Protein AF-H1BAK1-F1 (afdb_monomer)

pLDDT: mean 85.56, std 11.43, range [41.5, 94.56]

Secondary structure (DSSP, 8-state):
------GGGSSEE-HHHHHHHHGGG--HHHHHHHHHHHHH-B-TTS-BSS-TTTS---SS--EEHHHHHHHHT--SGGG-

Solvent-accessible surface area (backbone atoms only — not comparable to full-atom values): 4930 Å² total; per-residue (Å²): 130,83,79,79,71,51,54,76,74,39,73,52,28,39,45,66,37,44,24,63,74,59,32,92,83,36,47,70,70,54,26,48,48,52,47,52,50,51,57,69,33,55,46,98,86,69,46,55,68,46,54,71,87,78,48,77,97,53,104,63,78,62,41,53,33,66,62,53,25,65,75,71,71,49,69,63,75,84,70,110

Sequence (80 aa):
MQEKRSPLECPFLDYKGIMYVLGDVCKKSQAYKIIHDLLNEKDANGDLLIDPKRMPNIGKLIVPTDIFCKRFGIDRDRYK

Structure (mmCIF, N/CA/C/O backbone):
data_AF-H1BAK1-F1
#
_entry.id   AF-H1BAK1-F1
#
loop_
_atom_site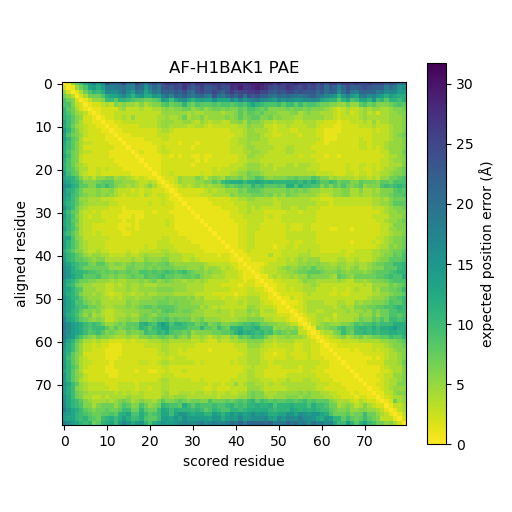.group_PDB
_atom_site.id
_atom_site.type_symbol
_atom_site.label_atom_id
_atom_site.label_alt_id
_atom_site.label_comp_id
_atom_site.label_asym_id
_atom_site.label_entity_id
_atom_site.label_seq_id
_atom_site.pdbx_PDB_ins_code
_atom_site.Cartn_x
_atom_site.Cartn_y
_atom_site.Cartn_z
_atom_site.occupancy
_atom_site.B_iso_or_equiv
_atom_site.auth_seq_id
_atom_site.auth_comp_id
_atom_site.auth_asym_id
_atom_site.auth_atom_id
_atom_site.pdbx_PDB_model_num
ATOM 1 N N . MET A 1 1 ? -27.550 12.193 -1.018 1.00 41.50 1 MET A N 1
ATOM 2 C CA . MET A 1 1 ? -26.545 11.397 -0.281 1.00 41.50 1 MET A CA 1
ATOM 3 C C . MET A 1 1 ? -25.326 11.311 -1.182 1.00 41.50 1 MET A C 1
ATOM 5 O O . MET A 1 1 ? -25.508 10.926 -2.325 1.00 41.50 1 MET A O 1
ATOM 9 N N . GLN A 1 2 ? -24.144 11.773 -0.761 1.00 44.44 2 GLN A N 1
ATOM 10 C CA . GLN A 1 2 ? -22.937 11.591 -1.577 1.00 44.44 2 GLN A CA 1
ATOM 11 C C . GLN A 1 2 ? -22.662 10.088 -1.646 1.00 44.44 2 GLN A C 1
ATOM 13 O O . GLN A 1 2 ? -22.412 9.475 -0.607 1.00 44.44 2 GLN A O 1
ATOM 18 N N . GLU A 1 3 ? -22.774 9.494 -2.834 1.00 50.41 3 GLU A N 1
ATOM 19 C CA . GLU A 1 3 ? -22.271 8.146 -3.089 1.00 50.41 3 GLU A CA 1
ATOM 20 C C . GLU A 1 3 ? -20.817 8.112 -2.616 1.00 50.41 3 GLU A C 1
ATOM 22 O O . GLU A 1 3 ? -19.964 8.851 -3.117 1.00 50.41 3 GLU A O 1
ATOM 27 N N . LYS A 1 4 ? -20.544 7.326 -1.569 1.00 58.62 4 LYS A N 1
ATOM 28 C CA . LYS A 1 4 ? -19.177 7.082 -1.116 1.00 58.62 4 LYS A CA 1
ATOM 29 C C . LYS A 1 4 ? -18.507 6.263 -2.212 1.00 58.62 4 LYS A C 1
ATOM 31 O O . LYS A 1 4 ? -18.580 5.040 -2.172 1.00 58.62 4 LYS A O 1
ATOM 36 N N . ARG A 1 5 ? -17.888 6.942 -3.183 1.00 66.50 5 ARG A N 1
ATOM 37 C CA . ARG A 1 5 ? -16.973 6.298 -4.126 1.00 66.50 5 ARG A CA 1
ATOM 38 C C . ARG A 1 5 ? -15.977 5.474 -3.328 1.00 66.50 5 ARG A C 1
ATOM 40 O O . ARG A 1 5 ? -15.431 5.958 -2.328 1.00 66.50 5 ARG A O 1
ATOM 47 N N . SER A 1 6 ? -15.802 4.223 -3.728 1.00 79.94 6 SER A N 1
ATOM 48 C CA . SER A 1 6 ? -14.861 3.333 -3.071 1.00 79.94 6 SER A CA 1
ATOM 49 C C . SER A 1 6 ? -13.472 3.965 -3.179 1.00 79.94 6 SER A C 1
ATOM 51 O O . SER A 1 6 ? -13.093 4.417 -4.261 1.00 79.94 6 SER A O 1
ATOM 53 N N . PRO A 1 7 ? -12.659 3.994 -2.110 1.00 81.94 7 PRO A N 1
ATOM 54 C CA . PRO A 1 7 ? -11.269 4.432 -2.212 1.00 81.94 7 PRO A CA 1
ATOM 55 C C . PRO A 1 7 ? -10.485 3.664 -3.284 1.00 81.94 7 PRO A C 1
ATOM 57 O O . PRO A 1 7 ? -9.518 4.190 -3.823 1.00 81.94 7 PRO A O 1
ATOM 60 N N . LEU A 1 8 ? -10.932 2.454 -3.637 1.00 85.94 8 LEU A N 1
ATOM 61 C CA . LEU A 1 8 ? -10.361 1.642 -4.710 1.00 85.94 8 LEU A CA 1
ATOM 62 C C . LEU A 1 8 ? -10.615 2.206 -6.119 1.00 85.94 8 LEU A C 1
ATOM 64 O O . LEU A 1 8 ? -9.908 1.846 -7.060 1.00 85.94 8 LEU A O 1
ATOM 68 N N . GLU A 1 9 ? -11.570 3.115 -6.297 1.00 85.00 9 GLU A N 1
ATOM 69 C CA . GLU A 1 9 ? -11.757 3.836 -7.561 1.00 85.00 9 GLU A CA 1
ATOM 70 C C . GLU A 1 9 ? -10.673 4.907 -7.760 1.00 85.00 9 GLU A C 1
ATOM 72 O O . GLU A 1 9 ? -10.321 5.231 -8.896 1.00 85.00 9 GLU A O 1
ATOM 77 N N . CYS A 1 10 ? -10.071 5.410 -6.676 1.00 86.94 10 CYS A N 1
ATOM 78 C CA . CYS A 1 10 ? -8.978 6.374 -6.752 1.00 86.94 10 CYS A CA 1
ATOM 79 C C . CYS A 1 10 ? -7.700 5.727 -7.318 1.00 86.94 10 CYS A C 1
ATOM 81 O O . CYS A 1 10 ? -7.417 4.561 -7.039 1.00 86.94 10 CYS A O 1
ATOM 83 N N . PRO A 1 11 ? -6.878 6.471 -8.081 1.00 89.12 11 PRO A N 1
ATOM 84 C CA . PRO A 1 11 ? -5.597 5.971 -8.591 1.00 89.12 11 PRO A CA 1
ATOM 85 C C . PRO A 1 11 ? -4.542 5.782 -7.491 1.00 89.12 11 PRO A C 1
ATOM 87 O O . PRO A 1 11 ? -3.634 4.969 -7.647 1.00 89.12 11 PRO A O 1
ATOM 90 N N . PHE A 1 12 ? -4.679 6.507 -6.379 1.00 91.88 12 PHE A N 1
ATOM 91 C CA . PHE A 1 12 ? -3.786 6.422 -5.231 1.00 91.88 12 PHE A CA 1
ATOM 92 C C . PHE A 1 12 ? -4.585 6.319 -3.933 1.00 91.88 12 PHE A C 1
ATOM 94 O O . PHE A 1 12 ? -5.645 6.937 -3.799 1.00 91.88 12 PHE A O 1
ATOM 101 N N . LEU A 1 13 ? -4.028 5.603 -2.960 1.00 92.38 13 LEU A N 1
ATOM 102 C CA . LEU A 1 13 ? -4.561 5.481 -1.609 1.00 92.38 13 LEU A CA 1
ATOM 103 C C . LEU A 1 13 ? -3.675 6.232 -0.621 1.00 92.38 13 LEU A C 1
ATOM 105 O O . LEU A 1 13 ? -2.456 6.070 -0.608 1.00 92.38 13 LEU A O 1
ATOM 109 N N . ASP A 1 14 ? -4.311 7.020 0.240 1.00 92.44 14 ASP A N 1
ATOM 110 C CA . ASP A 1 14 ? -3.704 7.510 1.472 1.00 92.44 14 ASP A CA 1
ATOM 111 C C . ASP A 1 14 ? -4.003 6.545 2.634 1.00 92.44 14 ASP A C 1
ATOM 113 O O . ASP A 1 14 ? -4.685 5.526 2.479 1.00 92.44 14 ASP A O 1
ATOM 117 N N . TYR A 1 15 ? -3.520 6.875 3.833 1.00 92.88 15 TYR A N 1
ATOM 118 C CA . TYR A 1 15 ? -3.758 6.039 5.011 1.00 92.88 15 TYR A CA 1
ATOM 119 C C . TYR A 1 15 ? -5.255 5.829 5.302 1.00 92.88 15 TYR A C 1
ATOM 121 O O . TYR A 1 15 ? -5.618 4.780 5.825 1.00 92.88 15 TYR A O 1
ATOM 129 N N . LYS A 1 16 ? -6.134 6.788 4.967 1.00 91.75 16 LYS A N 1
ATOM 130 C CA . LYS A 1 16 ? -7.582 6.648 5.183 1.00 91.75 16 LYS A CA 1
ATOM 131 C C . LYS A 1 16 ? -8.178 5.657 4.194 1.00 91.75 16 LYS A C 1
ATOM 133 O O . LYS A 1 16 ? -9.006 4.846 4.594 1.00 91.75 16 LYS A O 1
ATOM 138 N N . GLY A 1 17 ? -7.742 5.704 2.935 1.00 91.25 17 GLY A N 1
ATOM 139 C CA . GLY A 1 17 ? -8.129 4.736 1.914 1.00 91.25 17 GLY A CA 1
ATOM 140 C C . GLY A 1 17 ? -7.715 3.315 2.291 1.00 91.25 17 GLY A C 1
ATOM 141 O O . GLY A 1 17 ? -8.540 2.409 2.255 1.00 91.25 17 GLY A O 1
ATOM 142 N N . ILE A 1 18 ? -6.479 3.132 2.760 1.00 92.06 18 ILE A N 1
ATOM 143 C CA . ILE A 1 18 ? -5.991 1.827 3.234 1.00 92.06 18 ILE A CA 1
ATOM 144 C C . ILE A 1 18 ? -6.798 1.338 4.441 1.00 92.06 18 ILE A C 1
ATOM 146 O O . ILE A 1 18 ? -7.239 0.192 4.451 1.00 92.06 18 ILE A O 1
ATOM 150 N N . MET A 1 19 ? -7.037 2.199 5.436 1.00 93.44 19 MET A N 1
ATOM 151 C CA . MET A 1 19 ? -7.861 1.845 6.599 1.00 93.44 19 MET A CA 1
ATOM 152 C C . MET A 1 19 ? -9.289 1.468 6.201 1.00 93.44 19 MET A C 1
ATOM 154 O O . MET A 1 19 ? -9.852 0.540 6.764 1.00 93.44 19 MET A O 1
ATOM 158 N N . TYR A 1 20 ? -9.878 2.166 5.229 1.00 90.00 20 TYR A N 1
ATOM 159 C CA . TYR A 1 20 ? -11.212 1.835 4.736 1.00 90.00 20 TYR A CA 1
ATOM 160 C C . TYR A 1 20 ? -11.246 0.442 4.099 1.00 90.00 20 TYR A C 1
ATOM 162 O O . TYR A 1 20 ? -12.165 -0.327 4.358 1.00 90.00 20 TYR A O 1
ATOM 170 N N . VAL A 1 21 ? -10.238 0.113 3.288 1.00 89.06 21 VAL A N 1
ATOM 171 C CA . VAL A 1 21 ? -10.185 -1.162 2.562 1.00 89.06 21 VAL A CA 1
ATOM 172 C C . VAL A 1 21 ? -9.869 -2.335 3.489 1.00 89.06 21 VAL A C 1
ATOM 174 O O . VAL A 1 21 ? -10.468 -3.398 3.362 1.00 89.06 21 VAL A O 1
ATOM 177 N N . LEU A 1 22 ? -8.946 -2.147 4.433 1.00 89.25 22 LEU A N 1
ATOM 178 C CA . LEU A 1 22 ? -8.565 -3.186 5.390 1.00 89.25 22 LEU A CA 1
ATOM 179 C C . LEU A 1 22 ? -9.507 -3.260 6.602 1.00 89.25 22 LEU A C 1
ATOM 181 O O . LEU A 1 22 ? -9.428 -4.214 7.367 1.00 89.25 22 LEU A O 1
ATOM 185 N N . GLY A 1 23 ? -10.404 -2.289 6.779 1.00 86.00 23 GLY A N 1
ATOM 186 C CA . GLY A 1 23 ? -11.379 -2.252 7.867 1.00 86.00 23 GLY A CA 1
ATOM 187 C C . GLY A 1 23 ? -10.759 -2.043 9.254 1.00 86.00 23 GLY A C 1
ATOM 188 O O . GLY A 1 23 ? -9.615 -1.606 9.400 1.00 86.00 23 GLY A O 1
ATOM 189 N N . ASP A 1 24 ? -11.524 -2.381 10.297 1.00 81.88 24 ASP A N 1
ATOM 190 C CA . ASP A 1 24 ? -11.185 -2.110 11.707 1.00 81.88 24 ASP A CA 1
ATOM 191 C C . ASP A 1 24 ? -9.888 -2.776 12.199 1.00 81.88 24 ASP A C 1
ATOM 193 O O . ASP A 1 24 ? -9.321 -2.370 13.218 1.00 81.88 24 ASP A O 1
ATOM 197 N N . VAL A 1 25 ? -9.374 -3.774 11.473 1.00 83.31 25 VAL A N 1
ATOM 198 C CA . VAL A 1 25 ? -8.094 -4.419 11.804 1.00 83.31 25 VAL A CA 1
ATOM 199 C C . VAL A 1 25 ? -6.883 -3.549 11.467 1.00 83.31 25 VAL A C 1
ATOM 201 O O . VAL A 1 25 ? -5.805 -3.779 12.017 1.00 83.31 25 VAL A O 1
ATOM 204 N N . CYS A 1 26 ? -7.040 -2.542 10.602 1.00 89.88 26 CYS A N 1
ATOM 205 C CA . CYS A 1 26 ? -5.966 -1.644 10.203 1.00 89.88 26 CYS A CA 1
ATOM 206 C C . CYS A 1 26 ? -6.106 -0.281 10.883 1.00 89.88 26 CYS A C 1
ATOM 208 O O . CYS A 1 26 ? -6.896 0.576 10.489 1.00 89.88 26 CYS A O 1
ATOM 210 N N . LYS A 1 27 ? -5.264 -0.033 11.885 1.00 92.81 27 LYS A N 1
ATOM 211 C CA . LYS A 1 27 ? -5.144 1.277 12.534 1.00 92.81 27 LYS A CA 1
ATOM 212 C C . LYS A 1 27 ? -4.274 2.222 11.705 1.00 92.81 27 LYS A C 1
ATOM 214 O O . LYS A 1 27 ? -3.475 1.801 10.871 1.00 92.81 27 LYS A O 1
ATOM 219 N N . LYS A 1 28 ? -4.349 3.521 12.011 1.00 92.75 28 LYS A N 1
ATOM 220 C CA . LYS A 1 28 ? -3.556 4.573 11.349 1.00 92.75 28 LYS A CA 1
ATOM 221 C C . LYS A 1 28 ? -2.058 4.245 11.282 1.00 92.75 28 LYS A C 1
ATOM 223 O O . LYS A 1 28 ? -1.451 4.413 10.232 1.00 92.75 28 LYS A O 1
ATOM 228 N N . SER A 1 29 ? -1.464 3.758 12.372 1.00 93.19 29 SER A N 1
ATOM 229 C CA . SER A 1 29 ? -0.040 3.390 12.409 1.00 93.19 29 SER A CA 1
ATOM 230 C C . SER A 1 29 ? 0.297 2.229 11.469 1.00 93.19 29 SER A C 1
ATOM 232 O O . SER A 1 29 ? 1.326 2.273 10.802 1.00 93.19 29 SER A O 1
ATOM 234 N N . GLN A 1 30 ? -0.578 1.225 11.369 1.00 93.88 30 GLN A N 1
ATOM 235 C CA . GLN A 1 30 ? -0.415 0.110 10.433 1.00 93.88 30 GLN A CA 1
ATOM 236 C C . GLN A 1 30 ? -0.563 0.580 8.987 1.00 93.88 30 GLN A C 1
ATOM 238 O O . GLN A 1 30 ? 0.245 0.193 8.154 1.00 93.88 30 GLN A O 1
ATOM 243 N N . ALA A 1 31 ? -1.515 1.470 8.696 1.00 94.12 31 ALA A N 1
ATOM 244 C CA . ALA A 1 31 ? -1.673 2.033 7.358 1.00 94.12 31 ALA A CA 1
ATOM 245 C C . ALA A 1 31 ? -0.418 2.799 6.905 1.00 94.12 31 ALA A C 1
ATOM 247 O O . ALA A 1 31 ? 0.053 2.593 5.791 1.00 94.12 31 ALA A O 1
ATOM 248 N N . TYR A 1 32 ? 0.180 3.624 7.775 1.00 94.19 32 TYR A N 1
ATOM 249 C CA . TYR A 1 32 ? 1.462 4.269 7.460 1.00 94.19 32 TYR A CA 1
ATOM 250 C C . TYR A 1 32 ? 2.596 3.267 7.293 1.00 94.19 32 TYR A C 1
ATOM 252 O O . TYR A 1 32 ? 3.403 3.428 6.382 1.00 94.19 32 TYR A O 1
ATOM 260 N N . LYS A 1 33 ? 2.648 2.225 8.130 1.00 94.56 33 LYS A N 1
ATOM 261 C CA . LYS A 1 33 ? 3.639 1.160 7.977 1.00 94.56 33 LYS A CA 1
ATOM 262 C C . LYS A 1 33 ? 3.515 0.486 6.609 1.00 94.56 33 LYS A C 1
ATOM 264 O O . LYS A 1 33 ? 4.511 0.384 5.917 1.00 94.56 33 LYS A O 1
ATOM 269 N N . ILE A 1 34 ? 2.300 0.146 6.178 1.00 93.94 34 ILE A N 1
ATOM 270 C CA . ILE A 1 34 ? 2.034 -0.422 4.848 1.00 93.94 34 ILE A CA 1
ATOM 271 C C . ILE A 1 34 ? 2.498 0.525 3.738 1.00 93.94 34 ILE A C 1
ATOM 273 O O . ILE A 1 34 ? 3.129 0.078 2.787 1.00 93.94 34 ILE A O 1
ATOM 277 N N 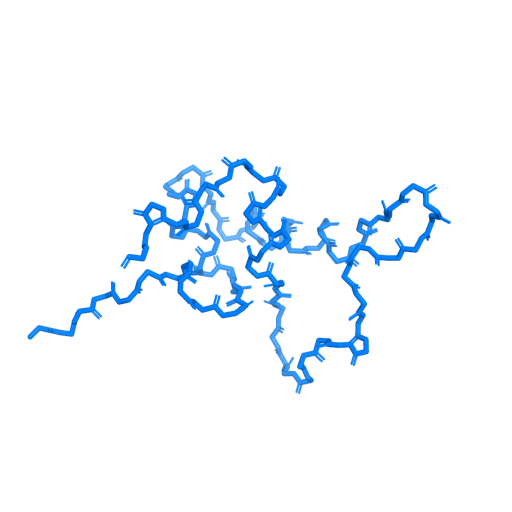. ILE A 1 35 ? 2.221 1.829 3.857 1.00 93.69 35 ILE A N 1
ATOM 278 C CA . ILE A 1 35 ? 2.687 2.816 2.872 1.00 93.69 35 ILE A CA 1
ATOM 279 C C . ILE A 1 35 ? 4.217 2.826 2.804 1.00 93.69 35 ILE A C 1
ATOM 281 O O . ILE A 1 35 ? 4.778 2.749 1.716 1.00 93.69 35 ILE A O 1
ATOM 285 N N . HIS A 1 36 ? 4.897 2.895 3.948 1.00 94.06 36 HIS A N 1
ATOM 286 C CA . HIS A 1 36 ? 6.357 2.879 3.985 1.00 94.06 36 HIS A CA 1
ATOM 287 C C . HIS A 1 36 ? 6.939 1.566 3.463 1.00 94.06 36 HIS A C 1
ATOM 289 O O . HIS A 1 36 ? 7.913 1.610 2.717 1.00 94.06 36 HIS A O 1
ATOM 295 N N . ASP A 1 37 ? 6.347 0.427 3.813 1.00 94.06 37 ASP A N 1
ATOM 296 C CA . ASP A 1 37 ? 6.785 -0.883 3.341 1.00 94.06 37 ASP A CA 1
ATOM 297 C C . ASP A 1 37 ? 6.676 -0.944 1.811 1.00 94.06 37 ASP A C 1
ATOM 299 O O . ASP A 1 37 ? 7.661 -1.250 1.153 1.00 94.06 37 ASP A O 1
ATOM 303 N N . LEU A 1 38 ? 5.542 -0.533 1.230 1.00 92.94 38 LEU A N 1
ATOM 304 C CA . LEU A 1 38 ? 5.339 -0.507 -0.224 1.00 92.94 38 LEU A CA 1
ATOM 305 C C . LEU A 1 38 ? 6.272 0.472 -0.953 1.00 92.94 38 LEU A C 1
ATOM 307 O O . LEU A 1 38 ? 6.747 0.167 -2.043 1.00 92.94 38 LEU A O 1
ATOM 311 N N . LEU A 1 39 ? 6.537 1.646 -0.372 1.00 90.88 39 LEU A N 1
ATOM 312 C CA . LEU A 1 39 ? 7.439 2.644 -0.961 1.00 90.88 39 LEU A CA 1
ATOM 313 C C . LEU A 1 39 ? 8.911 2.208 -0.938 1.00 90.88 39 LEU A C 1
ATOM 315 O O . LEU A 1 39 ? 9.698 2.716 -1.732 1.00 90.88 39 LEU A O 1
ATOM 319 N N . ASN A 1 40 ? 9.287 1.304 -0.030 1.00 92.62 40 ASN A N 1
ATOM 320 C CA . ASN A 1 40 ? 10.646 0.767 0.080 1.00 92.62 40 ASN A CA 1
ATOM 321 C C . ASN A 1 40 ? 10.781 -0.656 -0.487 1.00 92.62 40 ASN A C 1
ATOM 323 O O . ASN A 1 40 ? 11.897 -1.174 -0.569 1.00 92.62 40 ASN A O 1
ATOM 327 N N . GLU A 1 41 ? 9.670 -1.298 -0.854 1.00 93.25 41 GLU A N 1
ATOM 328 C CA . GLU A 1 41 ? 9.658 -2.631 -1.444 1.00 93.25 41 GLU A CA 1
ATOM 329 C C . GLU A 1 41 ? 10.357 -2.597 -2.803 1.00 93.25 41 GLU A C 1
ATOM 331 O O . GLU A 1 41 ? 10.165 -1.678 -3.604 1.00 93.25 41 GLU A O 1
ATOM 336 N N . LYS A 1 42 ? 11.188 -3.608 -3.050 1.00 92.25 42 LYS A N 1
ATOM 337 C CA . LYS A 1 42 ? 11.910 -3.781 -4.305 1.00 92.25 42 LYS A CA 1
ATOM 338 C C . LYS A 1 42 ? 11.382 -4.991 -5.054 1.00 92.25 42 LYS A C 1
ATOM 340 O O . LYS A 1 42 ? 10.988 -5.979 -4.435 1.00 92.25 42 LYS A O 1
ATOM 345 N N . ASP A 1 43 ? 11.379 -4.905 -6.374 1.00 87.69 43 ASP A N 1
ATOM 346 C CA . ASP A 1 43 ? 11.069 -6.026 -7.244 1.00 87.69 43 ASP A CA 1
ATOM 347 C C . ASP A 1 43 ? 12.239 -7.030 -7.312 1.00 87.69 43 ASP A C 1
ATOM 349 O O . ASP A 1 43 ? 13.280 -6.871 -6.667 1.00 87.69 43 ASP A O 1
ATOM 353 N N . ALA A 1 44 ? 12.070 -8.089 -8.107 1.00 89.25 44 ALA A N 1
ATOM 354 C CA . ALA A 1 44 ? 13.087 -9.125 -8.285 1.00 89.25 44 ALA A CA 1
ATOM 355 C C . ALA A 1 44 ? 14.392 -8.613 -8.929 1.00 89.25 44 ALA A C 1
ATOM 357 O O . ALA A 1 44 ? 15.425 -9.268 -8.804 1.00 89.25 44 ALA A O 1
ATOM 358 N N . ASN A 1 45 ? 14.353 -7.456 -9.594 1.00 90.56 45 ASN A N 1
ATOM 359 C CA . ASN A 1 45 ? 15.508 -6.820 -10.223 1.00 90.56 45 ASN A CA 1
ATOM 360 C C . ASN A 1 45 ? 16.237 -5.869 -9.259 1.00 90.56 45 ASN A C 1
ATOM 362 O O . ASN A 1 45 ? 17.323 -5.383 -9.571 1.00 90.56 45 ASN A O 1
ATOM 366 N N . GLY A 1 46 ? 15.676 -5.633 -8.069 1.00 89.00 46 GLY A N 1
ATOM 367 C CA . GLY A 1 46 ? 16.212 -4.705 -7.077 1.00 89.00 46 GLY A CA 1
ATOM 368 C C . GLY A 1 46 ? 15.756 -3.257 -7.273 1.00 89.00 46 GLY A C 1
ATOM 369 O O . GLY A 1 46 ? 16.227 -2.382 -6.533 1.00 89.00 46 GLY A O 1
ATOM 370 N N . ASP A 1 47 ? 14.838 -3.010 -8.209 1.00 90.38 47 ASP A N 1
ATOM 371 C CA . ASP A 1 47 ? 14.228 -1.706 -8.455 1.00 90.38 47 ASP A CA 1
ATOM 372 C C . ASP A 1 47 ? 13.068 -1.465 -7.489 1.00 90.38 47 ASP A C 1
ATOM 374 O O . ASP A 1 47 ? 12.401 -2.402 -7.057 1.00 90.38 47 ASP A O 1
ATOM 378 N N . LEU A 1 48 ? 12.812 -0.206 -7.121 1.00 90.06 48 LEU A N 1
ATOM 379 C CA . LEU A 1 48 ? 11.671 0.119 -6.262 1.00 90.06 48 LEU A CA 1
ATOM 380 C C . LEU A 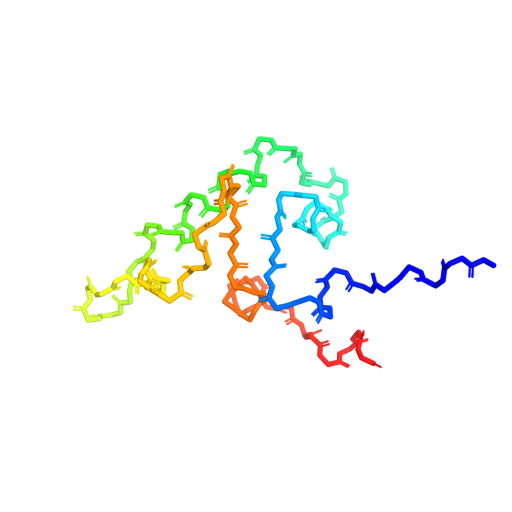1 48 ? 10.361 -0.233 -6.969 1.00 90.06 48 LEU A C 1
ATOM 382 O O . LEU A 1 48 ? 10.119 0.192 -8.098 1.00 90.06 48 LEU A O 1
ATOM 386 N N . LEU A 1 49 ? 9.488 -0.945 -6.258 1.00 90.38 49 LEU A N 1
ATOM 387 C CA . LEU A 1 49 ? 8.167 -1.330 -6.747 1.00 90.38 49 LEU A CA 1
ATOM 388 C C . LEU A 1 49 ? 7.327 -0.099 -7.120 1.00 90.38 49 LEU A C 1
ATOM 390 O O . LEU A 1 49 ? 6.580 -0.118 -8.097 1.00 90.38 49 LEU A O 1
ATOM 394 N N . ILE A 1 50 ? 7.468 0.979 -6.344 1.00 90.69 50 ILE A N 1
ATOM 395 C CA . ILE A 1 50 ? 6.875 2.286 -6.617 1.00 90.69 50 ILE A CA 1
ATOM 396 C C . ILE A 1 50 ? 7.995 3.248 -7.009 1.00 90.69 50 ILE A C 1
ATOM 398 O O . ILE A 1 50 ? 8.797 3.640 -6.165 1.00 90.69 50 ILE A O 1
ATOM 402 N N . ASP A 1 51 ? 8.018 3.677 -8.272 1.00 87.38 51 ASP A N 1
ATOM 403 C CA . ASP A 1 51 ? 8.951 4.707 -8.738 1.00 87.38 51 ASP A CA 1
ATOM 404 C C . ASP A 1 51 ? 8.567 6.085 -8.154 1.00 87.38 51 ASP A C 1
ATOM 406 O O . ASP A 1 51 ? 7.526 6.641 -8.534 1.00 87.38 51 ASP A O 1
ATOM 410 N N . PRO A 1 52 ? 9.402 6.695 -7.287 1.00 83.69 52 PRO A N 1
ATOM 411 C CA . PRO A 1 52 ? 9.116 8.000 -6.696 1.00 83.69 52 PRO A CA 1
ATOM 412 C C . PRO A 1 52 ? 8.957 9.116 -7.735 1.00 83.69 52 PRO A C 1
ATOM 414 O O . PRO A 1 52 ? 8.262 10.092 -7.471 1.00 83.69 52 PRO A O 1
ATOM 417 N N . LYS A 1 53 ? 9.560 8.989 -8.927 1.00 85.31 53 LYS A N 1
ATOM 418 C CA . LYS A 1 53 ? 9.437 9.987 -10.006 1.00 85.31 53 LYS A CA 1
ATOM 419 C C . LYS A 1 53 ? 8.056 9.987 -10.658 1.00 85.31 53 LYS A C 1
ATOM 421 O O . LYS A 1 53 ? 7.664 10.989 -11.250 1.00 85.31 53 LYS A O 1
ATOM 426 N N . ARG A 1 54 ? 7.333 8.867 -10.574 1.00 84.50 54 ARG A N 1
ATOM 427 C CA . ARG A 1 54 ? 5.959 8.717 -11.085 1.00 84.50 54 ARG A CA 1
ATOM 428 C C . ARG A 1 54 ? 4.909 9.072 -10.039 1.00 84.50 54 ARG A C 1
ATOM 430 O O . ARG A 1 54 ? 3.730 9.187 -10.372 1.00 84.50 54 ARG A O 1
ATOM 437 N N . MET A 1 55 ? 5.328 9.240 -8.788 1.00 87.06 55 MET A N 1
ATOM 438 C CA . MET A 1 55 ? 4.447 9.645 -7.708 1.00 87.06 55 MET A CA 1
ATOM 439 C C . MET A 1 55 ? 4.151 11.143 -7.806 1.00 87.06 55 MET A C 1
ATOM 441 O O . MET A 1 55 ? 5.053 11.942 -8.066 1.00 87.06 55 MET A O 1
ATOM 445 N N . PRO A 1 56 ? 2.893 11.558 -7.595 1.00 83.44 56 PRO A N 1
ATOM 446 C CA . PRO A 1 56 ? 2.564 12.972 -7.579 1.00 83.44 56 PRO A CA 1
ATOM 447 C C . PRO A 1 56 ? 3.298 13.650 -6.417 1.00 83.44 56 PRO A C 1
ATOM 449 O O . PRO A 1 56 ? 3.299 13.150 -5.291 1.00 83.44 56 PRO A O 1
ATOM 452 N N . ASN A 1 57 ? 3.900 14.811 -6.685 1.00 80.50 57 ASN A N 1
ATOM 453 C CA . ASN A 1 57 ? 4.580 15.610 -5.669 1.00 80.50 57 ASN A CA 1
ATOM 454 C C . ASN A 1 57 ? 3.555 16.339 -4.788 1.00 80.50 57 ASN A C 1
ATOM 456 O O . ASN A 1 57 ? 3.321 17.541 -4.911 1.00 80.50 57 ASN A O 1
ATOM 460 N N . ILE A 1 58 ? 2.889 15.572 -3.935 1.00 76.44 58 ILE A N 1
ATOM 461 C CA . ILE A 1 58 ? 1.975 16.066 -2.917 1.00 76.44 58 ILE A CA 1
ATOM 462 C C . ILE A 1 58 ? 2.624 15.832 -1.556 1.00 76.44 58 ILE A C 1
ATOM 464 O O . ILE A 1 58 ? 3.236 14.794 -1.330 1.00 76.44 58 ILE A O 1
ATOM 468 N N . GLY A 1 59 ? 2.483 16.771 -0.618 1.00 79.38 59 GLY A N 1
ATOM 469 C CA . GLY A 1 59 ? 3.022 16.658 0.750 1.00 79.38 59 GLY A CA 1
ATOM 470 C C . GLY A 1 59 ? 2.329 15.592 1.616 1.00 79.38 59 GLY A C 1
ATOM 471 O O . GLY A 1 59 ? 2.111 15.806 2.806 1.00 79.38 59 GLY A O 1
ATOM 472 N N . LYS A 1 60 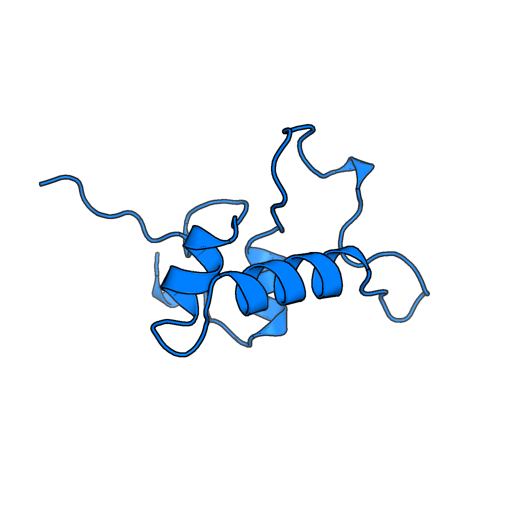? 1.893 14.479 1.017 1.00 85.25 60 LYS A N 1
ATOM 473 C CA . LYS A 1 60 ? 1.165 13.378 1.642 1.00 85.25 60 LYS A CA 1
ATOM 474 C C . LYS A 1 60 ? 1.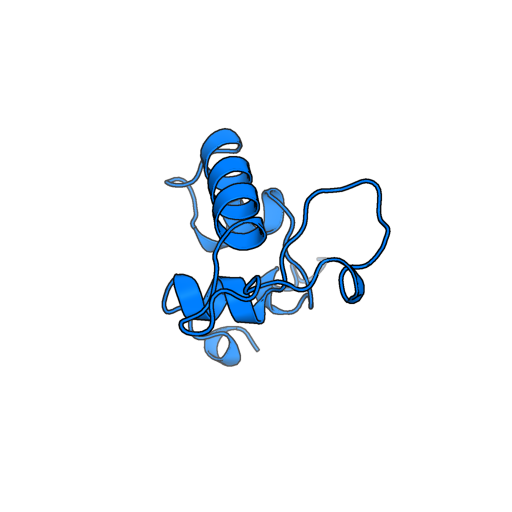747 12.048 1.182 1.00 85.25 60 LYS A C 1
ATOM 476 O O . LYS A 1 60 ? 2.006 11.851 0.001 1.00 85.25 60 LYS A O 1
ATOM 481 N N . LEU A 1 61 ? 1.867 11.120 2.126 1.00 89.81 61 LEU A N 1
ATOM 482 C CA . LEU A 1 61 ? 2.218 9.735 1.841 1.00 89.81 61 LEU A 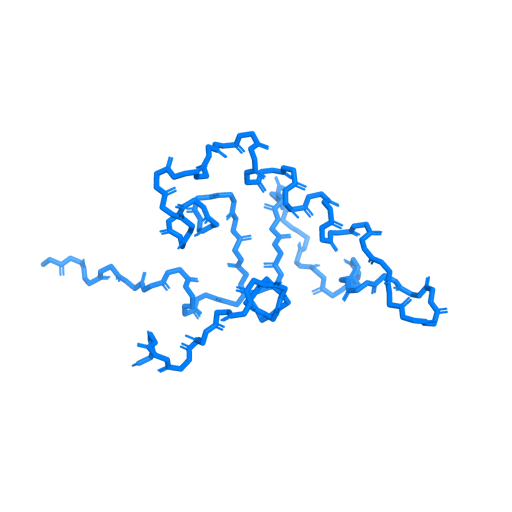CA 1
ATOM 483 C C . LEU A 1 61 ? 1.016 9.019 1.231 1.00 89.81 61 LEU A C 1
ATOM 485 O O . LEU A 1 61 ? -0.029 8.884 1.875 1.00 89.81 61 LEU A O 1
ATOM 489 N N . ILE A 1 62 ? 1.188 8.585 -0.010 1.00 92.69 62 ILE A N 1
ATOM 490 C CA . ILE A 1 62 ? 0.209 7.823 -0.775 1.00 92.69 62 ILE A CA 1
ATOM 491 C C . ILE A 1 62 ? 0.913 6.677 -1.499 1.00 92.69 62 ILE A C 1
ATOM 493 O O . ILE A 1 62 ? 2.132 6.704 -1.660 1.00 92.69 62 ILE A O 1
ATOM 497 N N . VAL A 1 63 ? 0.147 5.688 -1.946 1.00 93.00 63 VAL A N 1
ATOM 498 C CA . VAL A 1 63 ? 0.632 4.578 -2.778 1.00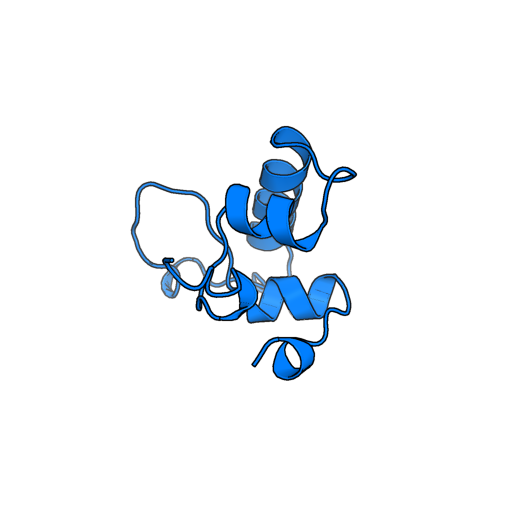 93.00 63 VAL A CA 1
ATOM 499 C C . VAL A 1 63 ? -0.308 4.353 -3.960 1.00 93.00 63 VAL A C 1
ATOM 501 O O . VAL A 1 63 ? -1.502 4.634 -3.829 1.00 93.00 63 VAL A O 1
ATOM 504 N N . PRO A 1 64 ? 0.182 3.848 -5.104 1.00 93.50 64 PRO A N 1
ATOM 505 C CA . PRO A 1 64 ? -0.679 3.436 -6.206 1.00 93.50 64 PRO A CA 1
ATOM 506 C C . PRO A 1 64 ? -1.656 2.340 -5.762 1.00 93.50 64 PRO A C 1
ATOM 508 O O . PRO A 1 64 ? -1.273 1.360 -5.114 1.00 93.50 64 PRO A O 1
ATOM 511 N N . THR A 1 65 ? -2.938 2.529 -6.075 1.00 92.38 65 THR A N 1
ATOM 512 C CA . THR A 1 65 ? -4.016 1.629 -5.636 1.00 92.38 65 THR A CA 1
ATOM 513 C C . THR A 1 65 ? -3.848 0.222 -6.197 1.00 92.38 65 THR A C 1
ATOM 515 O O . THR A 1 65 ? -4.133 -0.753 -5.512 1.00 92.38 65 THR A O 1
ATOM 518 N N . ASP A 1 66 ? -3.378 0.104 -7.434 1.00 90.62 66 ASP A N 1
ATOM 519 C CA . ASP A 1 66 ? -3.091 -1.157 -8.118 1.00 90.62 66 ASP A CA 1
ATOM 520 C C . ASP A 1 66 ? -1.995 -1.968 -7.415 1.00 90.62 66 ASP A C 1
ATOM 522 O O . ASP A 1 66 ? -2.179 -3.161 -7.169 1.00 90.62 66 ASP A O 1
ATOM 526 N N . ILE A 1 67 ? -0.897 -1.318 -7.022 1.00 91.62 67 ILE A N 1
ATOM 527 C CA . ILE A 1 67 ? 0.200 -1.953 -6.281 1.00 91.62 67 ILE A CA 1
ATOM 528 C C . ILE A 1 67 ? -0.292 -2.435 -4.917 1.00 91.62 67 ILE A C 1
ATOM 530 O O . ILE A 1 67 ? -0.046 -3.582 -4.538 1.00 91.62 67 ILE A O 1
ATOM 534 N N . PHE A 1 68 ? -1.049 -1.595 -4.209 1.00 93.38 68 PHE A N 1
ATOM 535 C CA . PHE A 1 68 ? -1.674 -1.984 -2.950 1.00 93.38 68 PHE A CA 1
ATOM 536 C C . PHE A 1 68 ? -2.620 -3.183 -3.131 1.00 93.38 68 PHE A C 1
ATOM 538 O O . PHE A 1 68 ? -2.491 -4.181 -2.423 1.00 93.38 68 PHE A O 1
ATOM 545 N N . CYS A 1 69 ? -3.531 -3.139 -4.106 1.00 91.56 69 CYS A N 1
ATOM 546 C CA . CYS A 1 69 ? -4.478 -4.229 -4.345 1.00 91.56 69 CYS A CA 1
ATOM 547 C C . CYS A 1 69 ? -3.762 -5.541 -4.670 1.00 91.56 69 CYS A C 1
ATOM 549 O O . CYS A 1 69 ? -4.089 -6.577 -4.094 1.00 91.56 69 CYS A O 1
ATOM 551 N N . LYS A 1 70 ? -2.733 -5.493 -5.525 1.00 90.50 70 LYS A N 1
ATOM 552 C CA . LYS A 1 70 ? -1.919 -6.661 -5.874 1.00 90.50 70 LYS A CA 1
ATOM 553 C C . LYS A 1 70 ? -1.223 -7.258 -4.649 1.00 90.50 70 LYS A C 1
ATOM 555 O O . LYS A 1 70 ? -1.217 -8.476 -4.497 1.00 90.50 70 LYS A O 1
ATOM 560 N N . ARG A 1 71 ? -0.679 -6.418 -3.759 1.00 89.69 71 ARG A N 1
ATOM 561 C CA . ARG A 1 71 ? -0.005 -6.858 -2.524 1.00 89.69 71 ARG A CA 1
ATOM 562 C C . ARG A 1 71 ? -0.944 -7.607 -1.576 1.00 89.69 71 ARG A C 1
ATOM 564 O O . ARG A 1 71 ? -0.523 -8.578 -0.956 1.00 89.69 71 ARG A O 1
ATOM 571 N N . PHE A 1 72 ? -2.192 -7.159 -1.461 1.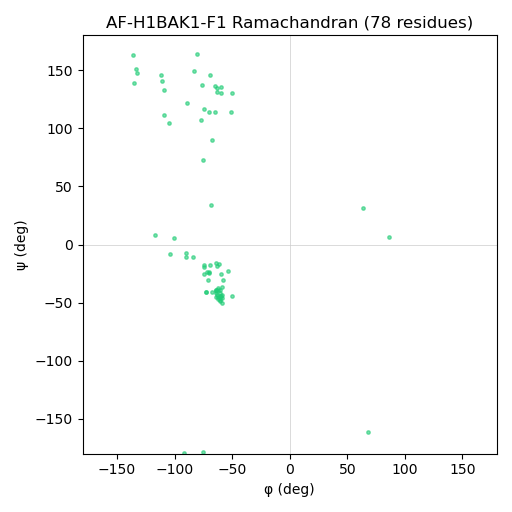00 89.50 72 PHE A N 1
ATOM 572 C CA . PHE A 1 72 ? -3.175 -7.718 -0.525 1.00 89.50 72 PHE A CA 1
ATOM 573 C C . PHE A 1 72 ? -4.174 -8.689 -1.177 1.00 89.50 72 PHE A C 1
ATOM 575 O O . PHE A 1 72 ? -5.102 -9.137 -0.509 1.00 89.50 72 PHE A O 1
ATOM 582 N N . GLY A 1 73 ? -3.999 -9.027 -2.461 1.00 88.44 73 GLY A N 1
ATOM 583 C CA . GLY A 1 73 ? -4.901 -9.928 -3.189 1.00 88.44 73 GLY A CA 1
ATOM 584 C C . GLY A 1 73 ? -6.325 -9.381 -3.337 1.00 88.44 73 GLY A C 1
ATOM 585 O O . GLY A 1 73 ? -7.286 -10.147 -3.328 1.00 88.44 73 GLY A O 1
ATOM 586 N N . ILE A 1 74 ? -6.470 -8.058 -3.423 1.00 87.50 74 ILE A N 1
ATOM 587 C CA . ILE A 1 74 ? -7.765 -7.379 -3.484 1.00 87.50 74 ILE A CA 1
ATOM 588 C C . ILE A 1 74 ? -8.195 -7.259 -4.940 1.00 87.50 74 ILE A C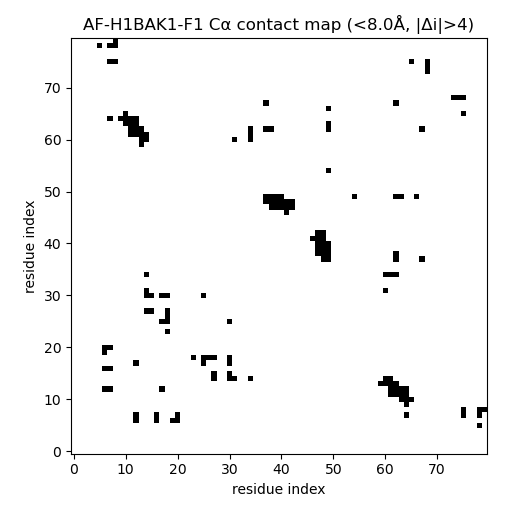 1
ATOM 590 O O . ILE A 1 74 ? -7.507 -6.644 -5.755 1.00 87.50 74 ILE A O 1
ATOM 594 N N . ASP A 1 75 ? -9.360 -7.819 -5.252 1.00 80.94 75 ASP A N 1
ATOM 595 C CA . ASP A 1 75 ? -9.983 -7.661 -6.560 1.00 80.94 75 ASP A CA 1
ATOM 596 C C . ASP A 1 75 ? -10.642 -6.280 -6.667 1.00 80.94 75 ASP A C 1
ATOM 598 O O . ASP A 1 75 ? -11.664 -6.005 -6.035 1.00 80.94 75 ASP A O 1
ATOM 602 N N . ARG A 1 76 ? -10.022 -5.400 -7.457 1.00 74.38 76 ARG A N 1
ATOM 603 C CA . ARG A 1 76 ? -10.478 -4.025 -7.680 1.00 74.38 76 ARG A CA 1
ATOM 604 C C . ARG A 1 76 ? -11.746 -3.966 -8.533 1.00 74.38 76 ARG A C 1
ATOM 606 O O . ARG A 1 76 ? -12.544 -3.053 -8.336 1.00 74.38 76 ARG A O 1
ATOM 613 N N . ASP A 1 77 ? -11.946 -4.912 -9.451 1.00 70.44 77 ASP A N 1
ATOM 614 C CA . ASP A 1 77 ? -13.103 -4.909 -10.354 1.00 70.44 77 ASP A CA 1
ATOM 615 C C . ASP A 1 77 ? -14.393 -5.318 -9.632 1.00 70.44 77 ASP A C 1
ATOM 617 O O . ASP A 1 77 ? -15.479 -4.951 -10.065 1.00 70.44 77 ASP A O 1
ATOM 621 N N . ARG A 1 78 ? -14.290 -5.948 -8.455 1.00 64.12 78 ARG A N 1
ATOM 622 C CA . ARG A 1 78 ? -15.431 -6.171 -7.552 1.00 64.12 78 ARG A CA 1
ATOM 623 C C . ARG A 1 78 ? -16.046 -4.873 -6.994 1.00 64.12 78 ARG A C 1
ATOM 625 O O . ARG A 1 78 ? -17.141 -4.917 -6.438 1.00 64.12 78 ARG A O 1
ATOM 632 N N . TYR A 1 79 ? -15.340 -3.745 -7.096 1.00 61.78 79 TYR A N 1
ATOM 633 C CA . TYR A 1 79 ? -15.742 -2.445 -6.544 1.00 61.78 79 TYR A CA 1
ATOM 634 C C . TYR A 1 79 ? -15.966 -1.361 -7.614 1.00 61.78 79 TYR A C 1
ATOM 636 O O . TYR A 1 79 ? -16.118 -0.194 -7.250 1.00 61.78 79 TYR A O 1
ATOM 644 N N . LYS A 1 80 ? -15.944 -1.737 -8.897 1.00 56.69 80 LYS A N 1
ATOM 645 C CA . LYS A 1 80 ? -16.411 -0.918 -10.025 1.00 56.69 80 LYS A CA 1
ATOM 646 C C . LYS A 1 80 ? -17.879 -1.205 -10.311 1.00 56.69 80 LYS A C 1
ATOM 648 O O . LYS A 1 80 ? -18.541 -0.275 -10.812 1.00 56.69 80 LYS A O 1
#

Nearest PDB structures (foldseek):
  2fot-assembly1_A  TM=5.208E-01  e=1.615E+00  Bos taurus
  6daf-assembly2_B  TM=4.925E-01  e=2.106E+00  Homo sapiens

Mean predicted aligned error: 5.43 Å

Foldseek 3Di:
DPDPQQLLVDQKDALVNVCSVVDPVADSVNSVVVLVCQQCDADPVRHRPDDPVPDPPDPGRIDGSVSVCVVVVHDSVVRD

Radius of gyration: 12.86 Å; Cα contacts (8 Å, |Δi|>4): 79; chains: 1; bounding box: 43×27×24 Å